Protein AF-A0A353YGV5-F1 (afdb_monomer_lite)

Secondary structure (DSSP, 8-state):
---HHHHHHHHHHHHHHHHHHHHTTPPP----HHHHHHHHHSSTT--HHHHHHHHHHH-TT----SHHHHHHHHHHHHHHHHHHHHHHHHHHHHHTS---

Structure (mmCIF, N/CA/C/O backbone):
data_AF-A0A353YGV5-F1
#
_entry.id   AF-A0A353YGV5-F1
#
loop_
_atom_site.group_PDB
_atom_site.id
_atom_site.type_symbol
_atom_site.label_atom_id
_atom_site.label_alt_id
_atom_site.label_comp_id
_atom_site.label_asym_id
_atom_site.label_entity_id
_atom_site.label_seq_id
_atom_site.pdbx_PDB_ins_code
_atom_site.Cartn_x
_atom_site.Cartn_y
_atom_site.Cartn_z
_atom_site.occupancy
_atom_site.B_iso_or_equiv
_atom_site.auth_seq_id
_atom_site.auth_comp_id
_atom_site.auth_asym_id
_atom_site.auth_atom_id
_atom_site.pdbx_PDB_model_num
ATOM 1 N N . ASN A 1 1 ? 2.003 13.352 -20.072 1.00 48.25 1 ASN A N 1
ATOM 2 C CA . ASN A 1 1 ? 1.290 12.116 -20.446 1.00 48.25 1 ASN A CA 1
ATOM 3 C C . ASN A 1 1 ? 1.710 11.762 -21.867 1.00 48.25 1 ASN A C 1
ATOM 5 O O . ASN A 1 1 ? 1.229 12.426 -22.772 1.00 48.25 1 ASN A O 1
ATOM 9 N N . ARG A 1 2 ? 2.715 10.896 -22.067 1.00 59.72 2 ARG A N 1
ATOM 10 C CA . ARG A 1 2 ? 3.373 10.744 -23.385 1.00 59.72 2 ARG A CA 1
ATOM 11 C C . ARG A 1 2 ? 3.127 9.413 -24.105 1.00 59.72 2 ARG A C 1
ATOM 13 O O . ARG A 1 2 ? 3.396 9.375 -25.292 1.00 59.72 2 ARG A O 1
ATOM 20 N N . ASP A 1 3 ? 2.515 8.403 -23.475 1.00 73.81 3 ASP A N 1
ATOM 21 C CA . ASP A 1 3 ? 2.358 7.077 -24.098 1.00 73.81 3 ASP A CA 1
ATOM 22 C C . ASP A 1 3 ? 1.010 6.415 -23.773 1.00 73.81 3 ASP A C 1
ATOM 24 O O . ASP A 1 3 ? 0.852 5.745 -22.751 1.00 73.81 3 ASP A O 1
ATOM 28 N N . ALA A 1 4 ? 0.029 6.551 -24.672 1.00 80.44 4 ALA A N 1
ATOM 29 C CA . ALA A 1 4 ? -1.315 5.984 -24.495 1.00 80.44 4 ALA A CA 1
ATOM 30 C C 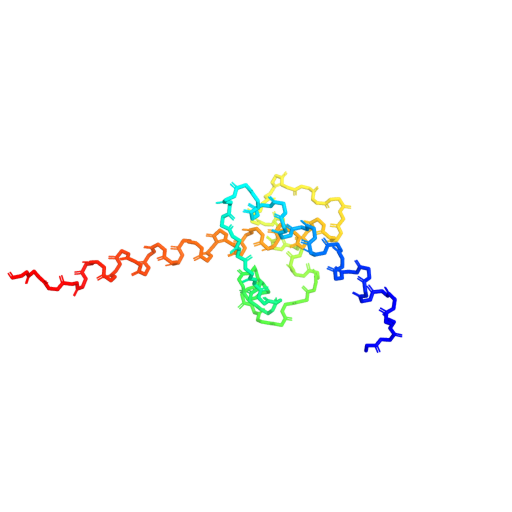. ALA A 1 4 ? -1.306 4.449 -24.328 1.00 80.44 4 ALA A C 1
ATOM 32 O O . ALA A 1 4 ? -2.086 3.893 -23.555 1.00 80.44 4 ALA A O 1
ATOM 33 N N . SER A 1 5 ? -0.377 3.763 -25.001 1.00 85.38 5 SER A N 1
ATOM 34 C CA . SER A 1 5 ? -0.191 2.309 -24.887 1.00 85.38 5 SER A CA 1
ATOM 35 C C . SER A 1 5 ? 0.274 1.887 -23.487 1.00 85.38 5 SER A C 1
ATOM 37 O O . SER A 1 5 ? -0.218 0.899 -22.938 1.00 85.38 5 SER A O 1
ATOM 39 N N . ALA A 1 6 ? 1.169 2.660 -22.862 1.00 86.12 6 ALA A N 1
ATOM 40 C CA . ALA A 1 6 ? 1.630 2.389 -21.501 1.00 86.12 6 ALA A CA 1
ATOM 41 C C . ALA A 1 6 ? 0.502 2.596 -20.478 1.00 86.12 6 ALA A C 1
ATOM 43 O O . ALA A 1 6 ? 0.315 1.767 -19.587 1.00 86.12 6 ALA A O 1
ATOM 44 N N . THR A 1 7 ? -0.301 3.652 -20.647 1.00 88.50 7 THR A N 1
ATOM 45 C CA . THR A 1 7 ? -1.490 3.896 -19.817 1.00 88.50 7 THR A CA 1
ATOM 46 C C . THR A 1 7 ? -2.501 2.756 -19.922 1.00 88.50 7 THR A C 1
ATOM 48 O O . THR A 1 7 ? -3.027 2.320 -18.898 1.00 88.50 7 THR A O 1
ATOM 51 N N . LEU A 1 8 ? -2.745 2.235 -21.130 1.00 92.88 8 LEU A N 1
ATOM 52 C CA . LEU A 1 8 ? -3.688 1.136 -21.335 1.00 92.88 8 LEU A CA 1
ATOM 53 C C . LEU A 1 8 ? -3.226 -0.152 -20.634 1.00 92.88 8 LEU A C 1
ATOM 55 O O . LEU A 1 8 ? -4.009 -0.769 -19.912 1.00 92.88 8 LEU A O 1
ATOM 59 N N . LYS A 1 9 ? -1.944 -0.514 -20.772 1.00 92.38 9 LYS A N 1
ATOM 60 C CA . LYS A 1 9 ? -1.354 -1.682 -20.092 1.00 92.38 9 LYS A CA 1
ATOM 61 C C . LYS A 1 9 ? -1.429 -1.559 -18.568 1.00 92.38 9 LYS A C 1
ATOM 63 O O . LYS A 1 9 ? -1.807 -2.512 -17.890 1.00 92.38 9 LYS A O 1
ATOM 68 N N . LEU A 1 10 ? -1.121 -0.379 -18.026 1.00 90.38 10 LEU A N 1
ATOM 69 C CA . LEU A 1 10 ? -1.219 -0.121 -16.587 1.00 90.38 10 LEU A CA 1
ATOM 70 C C . LEU A 1 10 ? -2.669 -0.216 -16.087 1.00 90.38 10 LEU A C 1
ATOM 72 O O . LEU A 1 10 ? -2.917 -0.780 -15.022 1.00 90.38 10 LEU A O 1
ATOM 76 N N . GLY A 1 11 ? -3.629 0.294 -16.865 1.00 92.81 11 GLY A N 1
ATOM 77 C CA . GLY A 1 11 ? -5.056 0.191 -16.561 1.00 92.81 11 GLY A CA 1
ATOM 78 C C . GLY A 1 11 ? -5.536 -1.258 -16.485 1.00 92.81 11 GLY A C 1
ATOM 79 O O . GLY A 1 11 ? -6.213 -1.628 -15.528 1.00 92.81 11 GLY A O 1
ATOM 80 N N . GLN A 1 12 ? -5.122 -2.095 -17.440 1.00 95.50 12 GLN A N 1
ATOM 81 C CA . GLN A 1 12 ? -5.428 -3.529 -17.445 1.00 95.50 12 GLN A CA 1
ATOM 82 C C . GLN A 1 12 ? -4.831 -4.245 -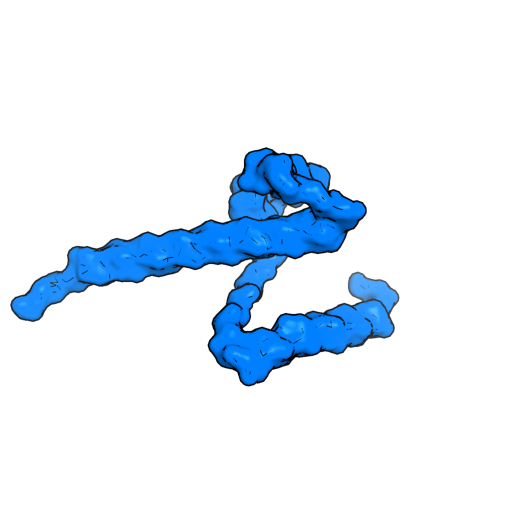16.225 1.00 95.50 12 GLN A C 1
ATOM 84 O O . GLN A 1 12 ? -5.546 -4.961 -15.524 1.00 95.50 12 GLN A O 1
ATOM 89 N N . ALA A 1 13 ? -3.550 -4.002 -15.922 1.00 93.56 13 ALA A N 1
ATOM 90 C CA . ALA A 1 13 ? -2.880 -4.600 -14.768 1.00 93.56 13 ALA A CA 1
ATOM 91 C C . ALA A 1 13 ? -3.563 -4.219 -13.443 1.00 93.56 13 ALA A C 1
ATOM 93 O O . ALA A 1 13 ? -3.853 -5.083 -12.615 1.00 93.56 13 ALA A O 1
ATOM 94 N N . ARG A 1 14 ? -3.890 -2.932 -13.263 1.00 93.62 14 ARG A N 1
ATOM 95 C CA . ARG A 1 14 ? -4.630 -2.456 -12.086 1.00 93.62 14 ARG A CA 1
ATOM 96 C C . ARG A 1 14 ? -6.030 -3.062 -12.010 1.00 93.62 14 ARG A C 1
ATOM 98 O O . ARG A 1 14 ? -6.458 -3.428 -10.922 1.00 93.62 14 ARG A O 1
ATOM 105 N N . GLY A 1 15 ? -6.726 -3.189 -13.140 1.00 95.06 15 GLY A N 1
ATOM 106 C CA . GLY A 1 15 ? -8.049 -3.810 -13.196 1.00 95.06 15 GLY A CA 1
ATOM 107 C C . GLY A 1 15 ? -8.042 -5.222 -12.610 1.00 95.06 15 GLY A C 1
ATOM 108 O O . GLY A 1 15 ? -8.847 -5.525 -11.735 1.00 95.06 15 GLY A O 1
ATOM 109 N N . ILE A 1 16 ? -7.072 -6.049 -13.008 1.00 95.62 16 ILE A N 1
ATOM 110 C CA . ILE A 1 16 ? -6.905 -7.407 -12.466 1.00 95.62 16 ILE A CA 1
ATOM 111 C C . ILE A 1 16 ? -6.541 -7.365 -10.974 1.00 95.62 16 ILE A C 1
ATOM 113 O O . ILE A 1 16 ? -7.132 -8.099 -10.182 1.00 95.62 16 ILE A O 1
ATOM 117 N N . ALA A 1 17 ? -5.621 -6.479 -10.575 1.00 93.19 17 ALA A N 1
ATOM 118 C CA . ALA A 1 17 ? -5.185 -6.347 -9.183 1.00 93.19 17 ALA A CA 1
ATOM 119 C C . ALA A 1 17 ? -6.326 -5.978 -8.214 1.00 93.19 17 ALA A C 1
ATOM 121 O O . ALA A 1 17 ? -6.271 -6.343 -7.042 1.00 93.19 17 ALA A O 1
ATOM 122 N N . LEU A 1 18 ? -7.359 -5.279 -8.696 1.00 95.06 18 LEU A N 1
ATOM 123 C CA . LEU A 1 18 ? -8.558 -4.945 -7.920 1.00 95.06 18 LEU A CA 1
ATOM 124 C C . LEU A 1 18 ? -9.656 -6.012 -8.045 1.00 95.06 18 LEU A C 1
ATOM 126 O O . LEU A 1 18 ? -10.348 -6.296 -7.073 1.00 95.06 18 LEU A O 1
ATOM 130 N N . LEU A 1 19 ? -9.817 -6.631 -9.217 1.00 95.94 19 LEU A N 1
ATOM 131 C CA . LEU A 1 19 ? -10.879 -7.609 -9.463 1.00 95.94 19 LEU A CA 1
ATOM 132 C C . LEU A 1 19 ? -10.712 -8.877 -8.617 1.00 95.94 19 LEU A C 1
ATOM 134 O O . LEU A 1 19 ? -11.677 -9.344 -8.020 1.00 95.94 19 LEU A O 1
ATOM 138 N N . VAL A 1 20 ? -9.499 -9.429 -8.540 1.00 96.00 20 VAL A N 1
ATOM 139 C CA . VAL A 1 20 ? -9.234 -10.685 -7.814 1.00 96.00 20 VAL A CA 1
ATOM 140 C C . VAL A 1 20 ? -9.647 -10.616 -6.334 1.00 96.00 20 VAL A C 1
ATOM 142 O O . VAL A 1 20 ? -10.435 -11.463 -5.911 1.00 96.00 20 VAL A O 1
ATOM 145 N N . PRO A 1 21 ? -9.196 -9.632 -5.528 1.00 93.31 21 PRO A N 1
ATOM 146 C CA . PRO A 1 21 ? -9.640 -9.524 -4.139 1.00 93.31 21 PRO A CA 1
ATOM 147 C C . PRO A 1 21 ? -11.142 -9.228 -4.018 1.00 93.31 21 PRO A C 1
ATOM 149 O O . PRO A 1 21 ? -11.774 -9.748 -3.101 1.00 93.31 21 PRO A O 1
ATOM 152 N N . ALA A 1 22 ? -11.733 -8.468 -4.950 1.00 94.75 22 ALA A N 1
ATOM 153 C CA . ALA A 1 22 ? -13.174 -8.202 -4.950 1.00 94.75 22 ALA A CA 1
ATOM 154 C C . ALA A 1 22 ? -14.003 -9.482 -5.136 1.00 94.75 22 ALA A C 1
ATOM 156 O O . ALA A 1 22 ? -14.978 -9.687 -4.416 1.00 94.75 22 ALA A O 1
ATOM 157 N N . LEU A 1 23 ? -13.595 -10.371 -6.049 1.00 96.81 23 LEU A N 1
ATOM 158 C CA . LEU A 1 23 ? -14.251 -11.667 -6.264 1.00 96.81 23 LEU A CA 1
ATOM 159 C C . LEU A 1 23 ? -14.175 -12.579 -5.031 1.00 96.81 23 LEU A C 1
ATOM 161 O O . LEU A 1 23 ? -15.048 -13.418 -4.833 1.00 96.81 23 LEU A O 1
ATOM 165 N N . LEU A 1 24 ? -13.157 -12.392 -4.188 1.00 96.38 24 LEU A N 1
ATOM 166 C CA . LEU A 1 24 ? -12.987 -13.099 -2.916 1.00 96.38 24 LEU A CA 1
ATOM 167 C C . LEU A 1 24 ? -13.675 -12.395 -1.731 1.00 96.38 24 LEU A C 1
ATOM 169 O O . LEU A 1 24 ? -13.528 -12.835 -0.593 1.00 96.38 24 LEU A O 1
ATOM 173 N N . GLY A 1 25 ? -14.397 -11.293 -1.967 1.00 93.75 25 GLY A N 1
ATOM 174 C CA . GLY A 1 25 ? -15.057 -10.515 -0.916 1.00 93.75 25 GLY A CA 1
ATOM 175 C C . GLY A 1 25 ? -14.094 -9.761 0.010 1.00 93.75 25 GLY A C 1
ATOM 176 O O . GLY A 1 25 ? -14.483 -9.360 1.107 1.00 93.75 25 GLY A O 1
ATOM 177 N N . LEU A 1 26 ? -12.835 -9.568 -0.397 1.00 93.62 26 LEU A N 1
ATOM 178 C CA . LEU A 1 26 ? -11.851 -8.835 0.395 1.00 93.62 26 LEU A CA 1
ATOM 179 C C . LEU A 1 26 ? -12.052 -7.319 0.235 1.00 93.62 26 LEU A C 1
ATOM 181 O O . LEU A 1 26 ? -12.209 -6.833 -0.888 1.00 93.62 26 LEU A O 1
ATOM 185 N N . PRO A 1 27 ? -12.014 -6.542 1.333 1.00 90.75 27 PRO A N 1
ATOM 186 C CA . PRO A 1 27 ? -12.168 -5.098 1.263 1.00 90.75 27 PRO A CA 1
ATOM 187 C C . PRO A 1 27 ? -10.969 -4.462 0.559 1.00 90.75 27 PRO A C 1
ATOM 189 O O . PRO A 1 27 ? -9.814 -4.698 0.915 1.00 90.75 27 PRO A O 1
ATOM 192 N N . ILE A 1 28 ? -11.260 -3.599 -0.409 1.00 92.69 28 ILE A N 1
ATOM 193 C CA . ILE A 1 28 ? -10.259 -2.860 -1.174 1.00 92.69 28 ILE A CA 1
ATOM 194 C C . ILE A 1 28 ? -10.177 -1.438 -0.628 1.00 92.69 28 ILE A C 1
ATOM 196 O O . ILE A 1 28 ? -11.193 -0.797 -0.356 1.00 92.69 28 ILE A O 1
ATOM 200 N N . ALA A 1 29 ? -8.955 -0.938 -0.468 1.00 91.69 29 ALA A N 1
ATOM 201 C CA . ALA A 1 29 ? -8.699 0.437 -0.075 1.00 91.69 29 ALA A CA 1
ATOM 202 C C . ALA A 1 29 ? -7.740 1.095 -1.063 1.00 91.69 29 ALA A C 1
ATOM 204 O O . ALA A 1 29 ? -6.713 0.522 -1.424 1.00 91.69 29 ALA A O 1
ATOM 205 N N . GLU A 1 30 ? -8.065 2.322 -1.452 1.00 91.12 30 GLU A N 1
ATOM 206 C CA . GLU A 1 30 ? -7.256 3.120 -2.362 1.00 91.12 30 GLU A CA 1
ATOM 207 C C . GLU A 1 30 ? -6.697 4.348 -1.647 1.00 91.12 30 GLU A C 1
ATOM 209 O O . GLU A 1 30 ? -7.373 4.975 -0.827 1.00 91.12 30 GLU A O 1
ATOM 214 N N . TYR A 1 31 ? -5.453 4.696 -1.973 1.00 90.25 31 TYR A N 1
ATOM 215 C CA . TYR A 1 31 ? -4.737 5.807 -1.359 1.00 90.25 31 TYR A CA 1
ATOM 216 C C . TYR A 1 31 ? -4.155 6.710 -2.437 1.00 90.25 31 TYR A C 1
ATOM 218 O O . TYR A 1 31 ? -3.469 6.252 -3.350 1.00 90.25 31 TYR A O 1
ATOM 226 N N . ALA A 1 32 ? -4.396 8.015 -2.310 1.00 88.00 32 ALA A N 1
ATOM 227 C CA . ALA A 1 32 ? -3.744 8.994 -3.166 1.00 88.00 32 ALA A CA 1
ATOM 228 C C . ALA A 1 32 ? -2.218 8.962 -2.934 1.00 88.00 32 ALA A C 1
ATOM 230 O O . ALA A 1 32 ? -1.787 8.847 -1.782 1.00 88.00 32 ALA A O 1
ATOM 231 N N . PRO A 1 33 ? -1.380 9.157 -3.970 1.00 84.06 33 P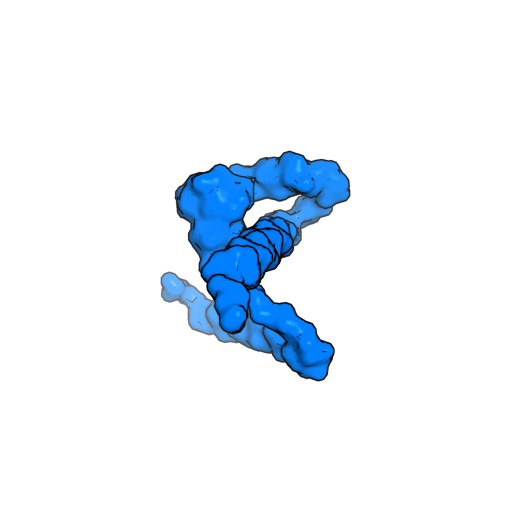RO A N 1
ATOM 232 C CA . PRO A 1 33 ? 0.079 9.146 -3.821 1.00 84.06 33 PRO A CA 1
ATOM 233 C C . PRO A 1 33 ? 0.590 10.115 -2.745 1.00 84.06 33 PRO A C 1
ATOM 235 O O . PRO A 1 33 ? 1.505 9.802 -1.989 1.00 84.06 33 PRO A O 1
ATOM 238 N N . ASN A 1 34 ? -0.044 11.284 -2.630 1.00 84.81 34 ASN A N 1
ATOM 239 C CA . ASN A 1 34 ? 0.302 12.279 -1.616 1.00 84.81 34 A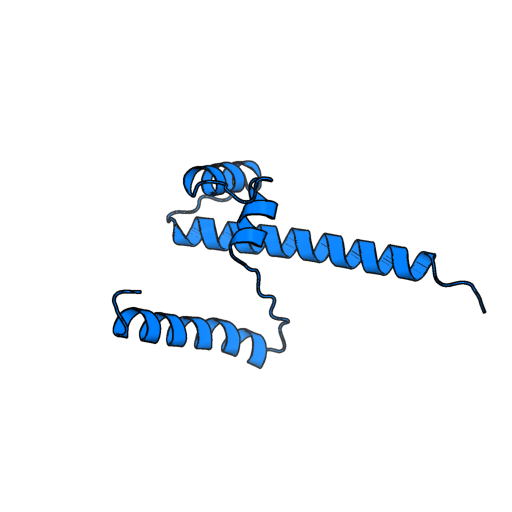SN A CA 1
ATOM 240 C C . ASN A 1 34 ? -0.046 11.820 -0.194 1.00 84.81 34 ASN A C 1
ATOM 242 O O . ASN A 1 34 ? 0.667 12.173 0.742 1.00 84.81 34 ASN A O 1
ATOM 246 N N . ALA A 1 35 ? -1.110 11.028 -0.029 1.00 86.00 35 ALA A N 1
ATOM 247 C CA . ALA A 1 35 ? -1.464 10.449 1.262 1.00 86.00 35 ALA A CA 1
ATOM 248 C C . ALA A 1 35 ? -0.408 9.425 1.694 1.00 86.00 35 ALA A C 1
ATOM 250 O O . ALA A 1 35 ? 0.079 9.509 2.815 1.00 86.00 35 ALA A O 1
ATOM 251 N N . VAL A 1 36 ? 0.028 8.551 0.778 1.00 87.38 36 VAL A N 1
ATOM 252 C CA . VAL A 1 36 ? 1.109 7.581 1.037 1.00 87.38 36 VAL A CA 1
ATOM 253 C C . VAL A 1 36 ? 2.390 8.296 1.465 1.00 87.38 36 VAL A C 1
ATOM 255 O O . VAL A 1 36 ? 2.963 7.978 2.505 1.00 87.38 36 VAL A O 1
ATOM 258 N N . LYS A 1 37 ? 2.802 9.329 0.717 1.00 86.75 37 LYS A N 1
ATOM 259 C CA . LYS A 1 37 ? 3.968 10.152 1.073 1.00 86.75 37 LYS A CA 1
ATOM 260 C C . LYS A 1 37 ? 3.820 10.758 2.463 1.00 86.75 37 LYS A C 1
ATOM 262 O O . LYS A 1 37 ? 4.685 10.555 3.306 1.00 86.75 37 LYS A O 1
ATOM 267 N N . LYS A 1 38 ? 2.706 11.447 2.726 1.00 85.81 38 LYS A N 1
ATOM 268 C CA . LYS A 1 38 ? 2.447 12.092 4.018 1.00 85.81 38 LYS A CA 1
ATOM 269 C C . LYS A 1 38 ? 2.492 11.092 5.176 1.00 85.81 38 LYS A C 1
ATOM 271 O O . LYS A 1 38 ? 3.057 11.413 6.213 1.00 85.81 38 LYS A O 1
ATOM 276 N N . THR A 1 39 ? 1.935 9.896 5.005 1.00 85.50 39 THR A N 1
ATOM 277 C CA . THR A 1 39 ? 1.919 8.874 6.057 1.00 85.50 39 THR A CA 1
ATOM 278 C C . THR A 1 39 ? 3.296 8.264 6.307 1.00 85.50 39 THR A C 1
ATOM 280 O O . THR A 1 39 ? 3.642 8.029 7.460 1.00 85.50 39 THR A O 1
ATOM 283 N N . VAL A 1 40 ? 4.092 8.018 5.262 1.00 84.69 40 VAL A N 1
ATOM 284 C CA . VAL A 1 40 ? 5.386 7.328 5.401 1.00 84.69 40 VAL A CA 1
ATOM 285 C C . VAL A 1 40 ? 6.523 8.276 5.785 1.00 84.69 40 VAL A C 1
ATOM 287 O O . VAL A 1 40 ? 7.357 7.911 6.608 1.00 84.69 40 VAL A O 1
ATOM 290 N N . VAL A 1 41 ? 6.573 9.483 5.213 1.00 83.38 41 VAL A N 1
ATOM 291 C CA . VAL A 1 41 ? 7.678 10.438 5.436 1.00 83.38 41 VAL A CA 1
ATOM 292 C C . VAL A 1 41 ? 7.292 11.657 6.280 1.00 83.38 41 VAL A C 1
ATOM 294 O O . VAL A 1 41 ? 8.140 12.497 6.558 1.00 83.38 41 VAL A O 1
ATOM 297 N N . GLY A 1 42 ? 6.018 11.821 6.647 1.00 70.94 42 GLY A N 1
ATOM 298 C CA . GLY A 1 42 ? 5.524 12.967 7.425 1.00 70.94 42 GLY A CA 1
ATOM 299 C C . GLY A 1 42 ? 5.329 14.266 6.627 1.00 70.94 42 GLY A C 1
ATOM 300 O O . GLY A 1 42 ? 4.479 15.079 6.985 1.00 70.94 42 GLY A O 1
ATOM 301 N N . ALA A 1 43 ? 6.037 14.450 5.508 1.00 66.06 43 ALA A N 1
ATOM 302 C CA . ALA A 1 43 ? 5.902 15.607 4.622 1.00 66.06 43 ALA A CA 1
ATOM 303 C C . ALA A 1 43 ? 5.282 15.216 3.269 1.00 66.06 43 ALA A C 1
ATOM 305 O O . ALA A 1 43 ? 5.711 14.269 2.613 1.00 66.06 43 ALA A O 1
ATOM 306 N N . GLY A 1 44 ? 4.298 15.982 2.785 1.00 57.62 44 GLY A N 1
ATOM 307 C CA . GLY A 1 44 ? 3.635 15.717 1.497 1.00 57.62 44 GLY A CA 1
ATOM 308 C C . GLY A 1 44 ? 4.546 15.838 0.264 1.00 57.62 44 GLY A C 1
ATOM 309 O O . GLY A 1 44 ? 4.103 15.551 -0.846 1.00 57.62 44 GLY A O 1
ATOM 310 N N . HIS A 1 45 ? 5.793 16.288 0.431 1.00 59.16 45 HIS A N 1
ATOM 311 C CA . HIS A 1 45 ? 6.777 16.492 -0.641 1.00 59.16 45 HIS A CA 1
ATOM 312 C C . HIS A 1 45 ? 7.975 15.542 -0.534 1.00 59.16 45 HIS A C 1
ATOM 314 O O . HIS A 1 45 ? 8.990 15.777 -1.180 1.00 59.16 45 HIS A O 1
ATOM 320 N N . GLY A 1 46 ? 7.861 14.474 0.266 1.00 60.72 46 GLY A N 1
ATOM 321 C CA . GLY A 1 46 ? 8.932 13.494 0.407 1.00 60.72 46 GLY A CA 1
ATOM 322 C C . GLY A 1 46 ? 9.401 12.948 -0.938 1.00 60.72 46 GLY A C 1
ATOM 323 O O . GLY A 1 46 ? 8.583 12.508 -1.758 1.00 60.72 46 GLY A O 1
ATOM 324 N N . ASP A 1 47 ? 10.712 12.986 -1.153 1.00 67.12 47 ASP A N 1
ATOM 325 C CA . ASP A 1 47 ? 11.341 12.428 -2.343 1.00 67.12 47 ASP A CA 1
ATOM 326 C C . ASP A 1 47 ? 11.292 10.886 -2.318 1.00 67.12 47 ASP A C 1
ATOM 328 O O . ASP A 1 47 ? 11.197 10.259 -1.257 1.00 67.12 47 ASP A O 1
ATOM 332 N N . LYS A 1 48 ? 11.371 10.248 -3.492 1.00 69.62 48 LYS A N 1
ATOM 333 C CA . LYS A 1 48 ? 11.353 8.780 -3.634 1.00 69.62 48 LYS A CA 1
ATOM 334 C C . LYS A 1 48 ? 12.460 8.106 -2.812 1.00 69.62 48 LYS A C 1
ATOM 336 O O . LYS A 1 48 ? 12.248 7.011 -2.289 1.00 69.62 48 LYS A O 1
ATOM 341 N N . GLY A 1 49 ? 13.613 8.763 -2.643 1.00 76.88 49 GLY A N 1
ATOM 342 C CA . GLY A 1 49 ? 14.684 8.279 -1.767 1.00 76.88 49 GLY A CA 1
ATOM 343 C C . GLY A 1 49 ? 14.284 8.227 -0.287 1.00 76.88 49 GLY A C 1
ATOM 344 O O . GLY A 1 49 ? 14.607 7.265 0.412 1.00 76.88 49 GLY A O 1
ATOM 345 N N . GLN A 1 50 ? 13.516 9.214 0.183 1.00 79.81 50 GLN A N 1
ATOM 346 C CA . GLN A 1 50 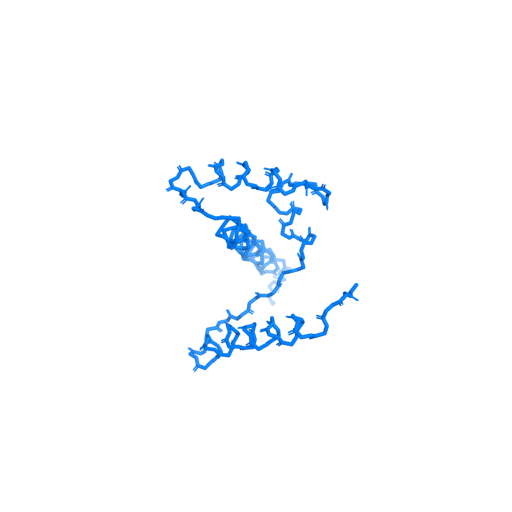? 13.074 9.301 1.579 1.00 79.81 50 GLN A CA 1
ATOM 347 C C . GLN A 1 50 ? 12.035 8.235 1.925 1.00 79.81 50 GLN A C 1
ATOM 349 O O . GLN A 1 50 ? 12.089 7.667 3.013 1.00 79.81 50 GLN A O 1
ATOM 354 N N . ILE A 1 51 ? 11.132 7.908 0.993 1.00 81.81 51 ILE A N 1
ATOM 355 C CA . ILE A 1 51 ? 10.164 6.816 1.180 1.00 81.81 51 ILE A CA 1
ATOM 356 C C . ILE A 1 51 ? 10.910 5.501 1.417 1.00 81.81 51 ILE A C 1
ATOM 358 O O . ILE A 1 51 ? 10.626 4.802 2.386 1.00 81.81 51 ILE A O 1
ATOM 362 N N . ARG A 1 52 ? 11.913 5.186 0.586 1.00 82.62 52 ARG A N 1
ATOM 363 C CA . ARG A 1 52 ? 12.689 3.943 0.716 1.00 82.62 52 ARG A CA 1
ATOM 364 C C . ARG A 1 52 ? 13.435 3.864 2.048 1.00 82.62 52 ARG A C 1
ATOM 366 O O . ARG A 1 52 ? 13.424 2.814 2.690 1.00 82.62 52 ARG A O 1
ATOM 373 N N . ALA A 1 53 ? 14.060 4.963 2.468 1.00 86.12 53 ALA A N 1
ATOM 374 C CA . ALA A 1 53 ? 14.729 5.038 3.763 1.00 86.12 53 ALA A CA 1
ATOM 375 C C . ALA A 1 53 ? 13.739 4.799 4.915 1.00 86.12 53 ALA A C 1
ATOM 377 O O . ALA A 1 53 ? 14.008 3.988 5.799 1.00 86.12 53 ALA A O 1
ATOM 378 N N . MET A 1 54 ? 12.560 5.424 4.856 1.00 88.06 54 MET A N 1
ATOM 379 C CA . MET A 1 54 ? 11.530 5.250 5.878 1.00 88.06 54 MET A CA 1
ATOM 380 C C . MET A 1 54 ? 10.935 3.847 5.907 1.00 88.06 54 MET A C 1
ATOM 382 O O . MET A 1 54 ? 10.732 3.310 6.992 1.00 88.06 54 MET A O 1
ATOM 386 N N . VAL A 1 55 ? 10.718 3.210 4.754 1.00 88.31 55 VAL A N 1
ATOM 387 C CA . VAL A 1 55 ? 10.280 1.806 4.701 1.00 88.31 55 VAL A CA 1
ATOM 388 C C . VAL A 1 55 ? 11.289 0.905 5.414 1.00 88.31 55 VAL A C 1
ATOM 390 O O . VAL A 1 55 ? 10.879 0.059 6.203 1.00 88.31 55 VAL A O 1
ATOM 393 N N . LYS A 1 56 ? 12.598 1.123 5.223 1.00 86.75 56 LYS A N 1
ATOM 394 C CA . LYS A 1 56 ? 13.644 0.357 5.920 1.00 86.75 56 LYS A CA 1
ATOM 395 C C . LYS A 1 56 ? 13.658 0.615 7.432 1.00 86.75 56 LYS A C 1
ATOM 397 O O . LYS A 1 56 ? 13.869 -0.320 8.198 1.00 86.75 56 LYS A O 1
ATOM 402 N N . CYS A 1 57 ? 13.406 1.849 7.870 1.00 88.25 57 CYS A N 1
ATOM 403 C CA . CYS A 1 57 ? 13.290 2.172 9.296 1.00 88.25 57 CYS A CA 1
ATOM 404 C C . CYS A 1 57 ? 12.050 1.533 9.943 1.00 88.25 57 CYS A C 1
ATOM 406 O O . CYS A 1 57 ? 12.133 1.027 11.058 1.00 88.25 57 CYS A O 1
ATOM 408 N N . LEU A 1 58 ? 10.907 1.550 9.252 1.00 87.81 58 LEU A N 1
ATOM 409 C CA . LEU A 1 58 ? 9.635 1.029 9.764 1.00 87.81 58 LEU A CA 1
ATOM 410 C C . LEU A 1 58 ? 9.553 -0.501 9.693 1.00 87.81 58 LEU A C 1
ATOM 412 O O . LEU A 1 58 ? 8.913 -1.125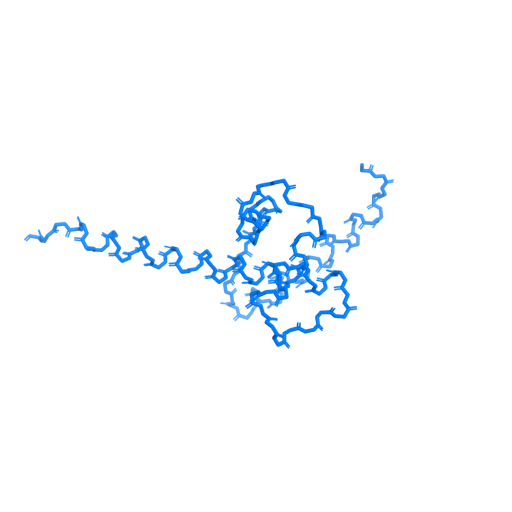 10.537 1.00 87.81 58 LEU A O 1
ATOM 416 N N . LEU A 1 59 ? 10.200 -1.110 8.699 1.00 90.19 59 LEU A N 1
ATOM 417 C CA . LEU A 1 59 ? 10.229 -2.551 8.465 1.00 90.19 59 LEU A CA 1
ATOM 418 C C . LEU A 1 59 ? 11.686 -3.033 8.339 1.00 90.19 59 LEU A C 1
ATOM 420 O O . LEU A 1 59 ? 12.123 -3.392 7.247 1.00 90.19 59 LEU A O 1
ATOM 424 N N . PRO A 1 60 ? 12.452 -3.110 9.443 1.00 86.31 60 PRO A N 1
ATOM 425 C CA . PRO A 1 60 ? 13.884 -3.432 9.401 1.00 86.31 60 PRO A CA 1
ATOM 426 C C . PRO A 1 60 ? 14.197 -4.844 8.881 1.00 86.31 60 PRO A C 1
ATOM 428 O O . PRO A 1 60 ? 15.329 -5.120 8.494 1.00 86.31 60 PRO A O 1
ATOM 431 N N . ARG A 1 61 ? 13.201 -5.741 8.864 1.00 90.12 61 ARG A N 1
ATOM 432 C CA . ARG A 1 61 ? 13.306 -7.097 8.300 1.00 90.12 61 ARG A CA 1
ATOM 433 C C . ARG A 1 61 ? 12.907 -7.179 6.824 1.00 90.12 61 ARG A C 1
ATOM 435 O O . ARG A 1 61 ? 13.113 -8.220 6.215 1.00 90.12 61 ARG A O 1
ATOM 442 N N . ALA A 1 62 ? 12.305 -6.130 6.264 1.00 86.19 62 ALA A N 1
ATOM 443 C CA . ALA A 1 62 ? 11.930 -6.107 4.859 1.00 86.19 62 ALA A CA 1
ATOM 444 C C . ALA A 1 62 ? 13.129 -5.676 4.008 1.00 86.19 62 ALA A C 1
ATOM 446 O O . ALA A 1 62 ? 13.692 -4.597 4.200 1.00 86.19 62 ALA A O 1
ATOM 447 N N . THR A 1 63 ? 13.492 -6.508 3.038 1.00 85.06 63 THR A N 1
ATOM 448 C CA . THR A 1 63 ? 14.531 -6.231 2.042 1.00 85.06 63 THR A CA 1
ATOM 449 C C . THR A 1 63 ? 13.867 -6.085 0.673 1.00 85.06 63 THR A C 1
ATOM 451 O O . THR A 1 63 ? 13.779 -7.060 -0.063 1.00 85.06 63 THR A O 1
ATOM 454 N N . PRO A 1 64 ? 13.296 -4.911 0.337 1.00 81.56 64 PRO A N 1
ATOM 455 C CA . PRO A 1 64 ? 12.685 -4.718 -0.971 1.00 81.56 64 PRO A CA 1
ATOM 456 C C . PRO A 1 64 ? 13.760 -4.733 -2.062 1.00 81.56 64 PRO A C 1
ATOM 458 O O . PRO A 1 64 ? 14.612 -3.844 -2.113 1.00 81.56 64 PRO A O 1
ATOM 461 N N . ASP A 1 65 ? 13.679 -5.717 -2.954 1.00 85.31 65 ASP A N 1
ATOM 462 C CA . ASP A 1 65 ? 14.659 -5.928 -4.028 1.00 85.31 65 ASP A CA 1
ATOM 463 C C . ASP A 1 65 ? 14.474 -4.964 -5.216 1.00 85.31 65 ASP A C 1
ATOM 465 O O . ASP A 1 65 ? 15.336 -4.854 -6.087 1.00 85.31 65 ASP A O 1
ATOM 469 N N . SER A 1 66 ? 13.357 -4.228 -5.263 1.00 87.56 66 SER A N 1
ATOM 470 C CA . SER A 1 66 ? 13.041 -3.273 -6.330 1.00 87.56 66 SER A CA 1
ATOM 471 C C . SER A 1 66 ? 12.392 -1.987 -5.808 1.00 87.56 66 SER A C 1
ATOM 473 O O . SER A 1 66 ? 11.941 -1.898 -4.662 1.00 87.56 66 SER A O 1
ATOM 475 N N . ALA A 1 67 ? 12.342 -0.960 -6.665 1.00 84.75 67 ALA A N 1
ATOM 476 C CA . ALA A 1 67 ? 11.626 0.278 -6.358 1.00 84.75 67 ALA A CA 1
ATOM 477 C C . ALA A 1 67 ? 10.118 0.034 -6.185 1.00 84.75 67 ALA A C 1
ATOM 479 O O . ALA A 1 67 ? 9.538 0.525 -5.221 1.00 84.75 67 ALA A O 1
ATOM 480 N N . ASP A 1 68 ? 9.525 -0.789 -7.050 1.00 86.62 68 ASP A N 1
ATOM 481 C CA . ASP A 1 68 ? 8.102 -1.130 -6.988 1.00 86.62 68 ASP A CA 1
ATOM 482 C C . ASP A 1 68 ? 7.757 -1.902 -5.706 1.00 86.62 68 ASP A C 1
ATOM 484 O O . ASP A 1 68 ? 6.705 -1.681 -5.107 1.00 86.62 68 ASP A O 1
ATOM 488 N N . ALA A 1 69 ? 8.666 -2.763 -5.228 1.00 89.12 69 ALA A N 1
ATOM 489 C CA . ALA A 1 69 ? 8.502 -3.464 -3.956 1.00 89.12 69 ALA A CA 1
ATOM 490 C C . ALA A 1 69 ? 8.504 -2.492 -2.765 1.00 89.12 69 ALA A C 1
ATOM 492 O O . ALA A 1 69 ? 7.686 -2.622 -1.854 1.00 89.12 69 ALA A O 1
ATOM 493 N N . ALA A 1 70 ? 9.387 -1.489 -2.776 1.00 87.81 70 ALA A N 1
ATOM 494 C CA . ALA A 1 70 ? 9.402 -0.452 -1.746 1.00 87.81 70 ALA A CA 1
ATOM 495 C C . ALA A 1 70 ? 8.108 0.384 -1.757 1.00 87.81 70 ALA A C 1
ATOM 497 O O . ALA A 1 70 ? 7.559 0.669 -0.692 1.00 87.81 70 ALA A O 1
ATOM 498 N N . ASP A 1 71 ? 7.588 0.720 -2.940 1.00 87.12 71 ASP A N 1
ATOM 499 C CA . ASP A 1 71 ? 6.324 1.450 -3.084 1.00 87.12 71 ASP A CA 1
ATOM 500 C C . ASP A 1 71 ? 5.124 0.609 -2.608 1.00 87.12 71 ASP A C 1
ATOM 502 O O . ASP A 1 71 ? 4.251 1.118 -1.901 1.00 87.12 71 ASP A O 1
ATOM 506 N N . ALA A 1 72 ? 5.105 -0.696 -2.896 1.00 90.56 72 ALA A N 1
ATOM 507 C CA . ALA A 1 72 ? 4.084 -1.608 -2.382 1.00 90.56 72 ALA A CA 1
ATOM 508 C C . ALA A 1 72 ? 4.095 -1.677 -0.842 1.00 90.56 72 ALA A C 1
ATOM 510 O O . ALA A 1 72 ? 3.039 -1.601 -0.206 1.00 90.56 72 ALA A O 1
ATOM 511 N N . LEU A 1 73 ? 5.280 -1.747 -0.224 1.00 92.06 73 LEU A N 1
ATOM 512 C CA . LEU A 1 73 ? 5.425 -1.701 1.235 1.00 92.06 73 LEU A CA 1
ATOM 513 C C . LEU A 1 73 ? 4.962 -0.358 1.815 1.00 92.06 73 LEU A C 1
ATOM 515 O O . LEU A 1 73 ? 4.292 -0.335 2.848 1.00 92.06 73 LEU A O 1
ATOM 519 N N . ALA A 1 74 ? 5.255 0.758 1.147 1.00 91.69 74 ALA A N 1
ATOM 520 C CA . ALA A 1 74 ? 4.782 2.077 1.557 1.00 91.69 74 ALA A CA 1
ATOM 521 C C . ALA A 1 74 ? 3.243 2.168 1.550 1.00 91.69 74 ALA A C 1
ATOM 523 O O . ALA A 1 74 ? 2.645 2.700 2.493 1.00 91.69 74 ALA A O 1
ATOM 524 N N . ILE A 1 75 ? 2.583 1.600 0.534 1.00 92.38 75 ILE A N 1
ATOM 525 C CA . ILE A 1 75 ? 1.115 1.500 0.481 1.00 92.38 75 ILE A CA 1
ATOM 526 C C . ILE A 1 75 ? 0.596 0.621 1.625 1.00 92.38 75 ILE A C 1
ATOM 528 O O . ILE A 1 75 ? -0.362 1.005 2.296 1.00 92.38 75 ILE A O 1
ATOM 532 N N . ALA A 1 76 ? 1.240 -0.515 1.905 1.00 92.62 76 ALA A N 1
ATOM 533 C CA . ALA A 1 76 ? 0.845 -1.404 2.998 1.00 92.62 76 ALA A CA 1
ATOM 534 C C . ALA A 1 76 ? 0.946 -0.722 4.376 1.00 92.62 76 ALA A C 1
ATOM 536 O O . ALA A 1 76 ? 0.014 -0.803 5.179 1.00 92.62 76 ALA A O 1
ATOM 537 N N . ILE A 1 77 ? 2.032 0.016 4.628 1.00 92.25 77 ILE A N 1
ATOM 538 C CA . ILE A 1 77 ? 2.205 0.836 5.838 1.00 92.25 77 ILE A CA 1
ATOM 539 C C . ILE A 1 77 ? 1.092 1.885 5.931 1.00 92.25 77 ILE A C 1
ATOM 541 O O . ILE A 1 77 ? 0.464 2.043 6.981 1.00 92.25 77 ILE A O 1
ATOM 545 N N . THR A 1 78 ? 0.803 2.567 4.821 1.00 93.00 78 THR A N 1
ATOM 546 C CA . THR A 1 78 ? -0.261 3.579 4.754 1.00 93.00 78 THR A CA 1
ATOM 547 C C . THR A 1 78 ? -1.623 2.974 5.080 1.00 93.00 78 THR A C 1
ATOM 549 O O . THR A 1 78 ? -2.387 3.542 5.864 1.00 93.00 78 THR A O 1
ATOM 552 N N . HIS A 1 79 ? -1.914 1.789 4.541 1.00 93.12 79 HIS A N 1
ATOM 553 C CA . HIS A 1 79 ? -3.145 1.063 4.821 1.00 93.12 79 HIS A CA 1
ATOM 554 C C . HIS A 1 79 ? -3.267 0.679 6.299 1.00 93.12 79 HIS A C 1
ATOM 556 O O . HIS A 1 79 ? -4.301 0.937 6.920 1.00 93.12 79 HIS A O 1
ATOM 562 N N . ALA A 1 80 ? -2.202 0.125 6.887 1.00 91.56 80 ALA A N 1
ATOM 563 C CA . ALA A 1 80 ? -2.170 -0.243 8.299 1.00 91.56 80 ALA A CA 1
ATOM 564 C C . ALA A 1 80 ? -2.415 0.971 9.212 1.00 91.56 80 ALA A C 1
ATOM 566 O O . ALA A 1 80 ? -3.235 0.901 10.131 1.00 91.56 80 ALA A O 1
ATOM 567 N N . HIS A 1 81 ? -1.772 2.102 8.912 1.00 90.88 81 HIS A N 1
ATOM 568 C CA . HIS A 1 81 ? -1.940 3.347 9.659 1.00 90.88 81 HIS A CA 1
ATOM 569 C C . HIS A 1 81 ? -3.362 3.914 9.518 1.00 90.88 81 HIS A C 1
ATOM 571 O O . HIS A 1 81 ? -4.011 4.236 10.512 1.00 90.88 81 HIS A O 1
ATOM 577 N N . SER A 1 82 ? -3.894 3.969 8.293 1.00 89.56 82 SER A N 1
ATOM 578 C CA . SER A 1 82 ? -5.262 4.432 8.028 1.00 89.56 82 SER A CA 1
ATOM 579 C C . SER A 1 82 ? -6.308 3.576 8.750 1.00 89.56 82 SER A C 1
ATOM 581 O O . SER A 1 82 ? -7.274 4.102 9.302 1.00 89.56 82 SER A O 1
ATOM 583 N N . ARG A 1 83 ? -6.103 2.256 8.808 1.00 89.06 83 ARG A N 1
ATOM 584 C CA . ARG A 1 83 ? -6.985 1.340 9.537 1.00 89.06 83 ARG A CA 1
ATOM 585 C C . ARG A 1 83 ? -6.942 1.568 11.047 1.00 89.06 83 ARG A C 1
ATOM 587 O O . ARG A 1 83 ? -7.986 1.479 11.690 1.00 89.06 83 ARG A O 1
ATOM 594 N N . ALA A 1 84 ? -5.768 1.848 11.612 1.00 86.62 84 ALA A N 1
ATOM 595 C CA . ALA A 1 84 ? -5.637 2.187 13.028 1.00 86.62 84 ALA A CA 1
ATOM 596 C C . ALA A 1 84 ? -6.391 3.484 13.359 1.00 86.62 84 ALA A C 1
ATOM 598 O O . ALA A 1 84 ? -7.154 3.514 14.323 1.00 86.62 84 ALA A O 1
ATOM 599 N N . TRP A 1 85 ? -6.261 4.505 12.507 1.00 85.25 85 TRP A N 1
ATOM 600 C CA . TRP A 1 85 ? -6.970 5.775 12.663 1.00 85.25 85 TRP A CA 1
ATOM 601 C C . TRP A 1 85 ? -8.495 5.609 12.616 1.00 85.25 85 TRP A C 1
ATOM 603 O O . TRP A 1 85 ? -9.183 6.019 13.544 1.00 85.25 85 TRP A O 1
ATOM 613 N N . ARG A 1 86 ? -9.026 4.891 11.616 1.00 86.44 86 ARG A N 1
ATOM 614 C CA . ARG A 1 86 ? -10.475 4.614 11.514 1.00 86.44 86 ARG A CA 1
ATOM 615 C C . ARG A 1 86 ? -11.029 3.870 12.730 1.00 86.44 86 ARG A C 1
ATOM 617 O O . ARG A 1 86 ? -12.163 4.097 13.139 1.00 86.44 86 ARG A O 1
ATOM 624 N N . ARG A 1 87 ? -10.244 2.953 13.304 1.00 86.38 87 ARG A N 1
ATOM 625 C CA . ARG A 1 87 ? -10.627 2.238 14.532 1.00 86.38 87 ARG A CA 1
ATOM 626 C C . ARG A 1 87 ? -10.701 3.176 15.728 1.00 86.38 87 ARG A C 1
ATOM 628 O O . ARG A 1 87 ? -11.632 3.054 16.517 1.00 86.38 87 ARG A O 1
ATOM 635 N N . LEU A 1 88 ? -9.743 4.093 15.850 1.00 85.56 88 LEU A N 1
ATOM 636 C CA . LEU A 1 88 ? -9.749 5.103 16.901 1.00 85.56 88 LEU A CA 1
ATOM 637 C C . LEU A 1 88 ? -10.954 6.037 16.754 1.00 85.56 88 LEU A C 1
ATOM 639 O O . LEU A 1 88 ? -11.676 6.237 17.723 1.00 85.56 88 LEU A O 1
ATOM 643 N N . GLU A 1 89 ? -11.220 6.540 15.548 1.00 86.69 89 GLU A N 1
ATOM 644 C CA . GLU A 1 89 ? -12.395 7.376 15.267 1.00 86.69 89 GLU A CA 1
ATOM 645 C C . GLU A 1 89 ? -13.701 6.663 15.636 1.00 86.69 89 GLU A C 1
ATOM 647 O O . GLU A 1 89 ? -14.551 7.242 16.310 1.00 86.69 89 GLU A O 1
ATOM 652 N N . ALA A 1 90 ? -13.844 5.386 15.266 1.00 86.75 90 ALA A N 1
ATOM 653 C CA . ALA A 1 90 ? -15.013 4.588 15.625 1.00 86.75 90 ALA A CA 1
ATOM 654 C C . ALA A 1 90 ? -15.152 4.404 17.147 1.00 86.75 90 ALA A C 1
ATOM 656 O O . ALA A 1 90 ? -16.257 4.516 17.681 1.00 86.75 90 ALA A O 1
ATOM 657 N N . ALA A 1 91 ? -14.043 4.160 17.852 1.00 87.06 91 ALA A N 1
ATOM 658 C CA . ALA A 1 91 ? -14.033 4.034 19.307 1.00 87.06 91 ALA A CA 1
ATOM 659 C C . ALA A 1 91 ? -14.432 5.353 19.991 1.00 87.06 91 ALA A C 1
ATOM 661 O O . ALA A 1 91 ? -15.309 5.355 20.854 1.00 87.06 91 ALA A O 1
ATOM 662 N N . VAL A 1 92 ? -13.869 6.483 19.555 1.00 87.94 92 VAL A N 1
ATOM 663 C CA . VAL A 1 92 ? -14.205 7.819 20.074 1.00 87.94 92 VAL A CA 1
ATOM 664 C C . VAL A 1 92 ? -15.674 8.155 19.809 1.00 87.94 92 VAL A C 1
ATOM 666 O O . VAL A 1 92 ? -16.380 8.567 20.726 1.00 87.94 92 VAL A O 1
ATOM 669 N N . ALA A 1 93 ? -16.173 7.905 18.597 1.00 86.56 93 ALA A N 1
ATOM 670 C CA . ALA A 1 93 ? -17.574 8.137 18.249 1.00 86.56 93 ALA A CA 1
ATOM 671 C C . ALA A 1 93 ? -18.541 7.262 19.067 1.00 86.56 93 ALA A C 1
ATOM 673 O O . ALA A 1 93 ? -19.654 7.687 19.375 1.00 86.56 93 ALA A O 1
ATOM 674 N N . SER A 1 94 ? -18.134 6.040 19.430 1.00 84.62 94 SER A N 1
ATOM 675 C CA . SER A 1 94 ? -18.925 5.174 20.312 1.00 84.62 94 SER A CA 1
ATOM 676 C C . SER A 1 94 ? -18.947 5.666 21.762 1.00 84.62 94 SER A C 1
ATOM 678 O O . SER A 1 94 ? -19.984 5.574 22.407 1.00 84.62 94 SER A O 1
ATOM 680 N N . ALA A 1 95 ? -17.847 6.255 22.243 1.00 82.06 95 ALA A N 1
ATOM 681 C CA . ALA A 1 95 ? -17.748 6.821 23.587 1.00 82.06 95 ALA A CA 1
ATOM 682 C C . ALA A 1 95 ? -18.515 8.149 23.739 1.00 82.06 95 ALA A C 1
ATOM 684 O O . ALA A 1 95 ? -18.955 8.484 24.832 1.00 82.06 95 ALA A O 1
ATOM 685 N N . GLN A 1 96 ? -18.681 8.903 22.649 1.00 81.06 96 GLN A N 1
ATOM 686 C CA . GLN A 1 96 ? -19.395 10.186 22.629 1.00 81.06 96 GLN A CA 1
ATOM 687 C C . GLN A 1 96 ? -20.906 10.054 22.402 1.00 81.06 96 GLN A C 1
ATOM 689 O O . GLN A 1 96 ? -21.611 11.063 22.412 1.00 81.06 96 GLN A O 1
ATOM 694 N N . ARG A 1 97 ? -21.425 8.841 22.176 1.00 64.19 97 ARG A N 1
ATOM 695 C CA . ARG A 1 97 ? -22.862 8.631 21.989 1.00 64.19 97 ARG A CA 1
ATOM 696 C C . ARG A 1 97 ? -23.545 8.686 23.368 1.00 64.19 97 ARG A C 1
ATOM 698 O O . ARG A 1 97 ? -23.257 7.812 24.185 1.00 64.19 97 ARG A O 1
ATOM 705 N N . PRO A 1 98 ? -24.396 9.690 23.665 1.00 58.44 98 PRO A N 1
ATOM 706 C CA . PRO A 1 98 ? -25.063 9.770 24.961 1.00 58.44 98 PRO A CA 1
ATOM 707 C C . PRO A 1 98 ? -25.960 8.543 25.168 1.00 58.44 98 PRO A C 1
ATOM 709 O O . PRO A 1 98 ? -26.565 8.046 24.214 1.00 58.44 98 PRO A O 1
ATOM 712 N N . ALA A 1 99 ? -25.988 8.036 26.403 1.00 62.84 99 ALA A N 1
ATOM 713 C CA . ALA A 1 99 ? -26.860 6.935 26.807 1.00 62.84 99 ALA A CA 1
ATOM 714 C C . ALA A 1 99 ? -28.342 7.308 26.578 1.00 62.84 99 ALA A C 1
ATOM 716 O O . ALA A 1 99 ? -28.663 8.496 26.670 1.00 62.84 99 ALA A O 1
ATOM 717 N N . PRO A 1 100 ? -29.210 6.332 26.242 1.00 63.38 100 PRO A N 1
ATOM 718 C CA . PRO A 1 100 ? -30.634 6.576 26.018 1.00 63.38 100 PRO A CA 1
ATOM 719 C C . PRO A 1 100 ? -31.353 7.093 27.268 1.00 63.38 100 PRO A C 1
ATOM 721 O O . PRO A 1 100 ? -30.936 6.721 28.391 1.00 63.38 100 PRO A O 1
#

Foldseek 3Di:
DPDPPVVVVVVVVVVVVVVVCVVVVHDDDDDDPLLLCCQQQVDSPDDLVSLQVSLCVVCVPDDQPDSVSSVVSSVVSSVVVVVVVVVVVVVVVVVPDDDD

Radius of gyration: 17.32 Å; chains: 1; bounding box: 45×30×52 Å

pLDDT: mean 85.12, std 10.05, range [48.25, 96.81]

Sequence (100 aa):
NRDASATLKLGQARGIALLVPALLGLPIAEYAPNAVKKTVVGAGHGDKGQIRAMVKCLLPRATPDSADAADALAIAITHAHSRAWRRLEAAVASAQRPAP